Protein AF-A0A0K2GZD9-F1 (afdb_monomer)

Organism: NCBI:txid1408189

Structure (mmCIF, N/CA/C/O backbone):
data_AF-A0A0K2GZD9-F1
#
_entry.id   AF-A0A0K2GZD9-F1
#
loop_
_atom_site.group_PDB
_atom_site.id
_atom_site.type_symbol
_atom_site.label_atom_id
_atom_site.label_alt_id
_atom_site.label_comp_id
_atom_site.label_asym_id
_atom_site.label_entity_id
_atom_site.label_seq_id
_atom_site.pdbx_PDB_ins_code
_atom_site.Cartn_x
_atom_site.Cartn_y
_atom_site.Cartn_z
_atom_site.occupancy
_atom_site.B_iso_or_equiv
_atom_site.auth_seq_id
_atom_site.auth_comp_id
_atom_site.auth_asym_id
_atom_site.auth_atom_id
_atom_site.pdbx_PDB_model_num
ATOM 1 N N . MET A 1 1 ? 10.148 -20.888 -6.869 1.00 57.22 1 MET A N 1
ATOM 2 C CA . MET A 1 1 ? 9.825 -20.631 -8.294 1.00 57.22 1 MET A CA 1
ATOM 3 C C . MET A 1 1 ? 9.856 -19.140 -8.617 1.00 57.22 1 MET A C 1
ATOM 5 O O . MET A 1 1 ? 10.403 -18.780 -9.643 1.00 57.22 1 MET A O 1
ATOM 9 N N . PHE A 1 2 ? 9.353 -18.275 -7.728 1.00 60.34 2 PHE A N 1
ATOM 10 C CA . PHE A 1 2 ? 9.350 -16.811 -7.893 1.00 60.34 2 PHE A CA 1
ATOM 11 C C . PHE A 1 2 ? 10.682 -16.106 -7.581 1.00 60.34 2 PHE A C 1
ATOM 13 O O . PHE A 1 2 ? 10.815 -14.919 -7.833 1.00 60.34 2 PHE A O 1
ATOM 20 N N . SER A 1 3 ? 11.682 -16.829 -7.072 1.00 64.19 3 SER A N 1
ATOM 21 C CA . SER A 1 3 ? 13.014 -16.294 -6.746 1.00 64.19 3 SER A CA 1
ATOM 22 C C . SER A 1 3 ? 13.834 -15.864 -7.973 1.00 64.19 3 SER A C 1
ATOM 24 O O . SER A 1 3 ? 14.863 -15.227 -7.806 1.00 64.19 3 SER A O 1
ATOM 26 N N . ASN A 1 4 ? 13.390 -16.228 -9.182 1.00 72.12 4 ASN A N 1
ATOM 27 C CA . ASN A 1 4 ? 13.971 -15.796 -10.459 1.00 72.12 4 ASN A CA 1
ATOM 28 C C . ASN A 1 4 ? 13.242 -14.591 -11.073 1.00 72.12 4 ASN A C 1
ATOM 30 O O . ASN A 1 4 ? 13.587 -14.179 -12.173 1.00 72.12 4 ASN A O 1
ATOM 34 N N . VAL A 1 5 ? 12.210 -14.056 -10.415 1.00 75.62 5 VAL A N 1
ATOM 35 C CA . VAL A 1 5 ? 11.532 -12.846 -10.888 1.00 75.62 5 VAL A CA 1
ATOM 36 C C . VAL A 1 5 ? 12.383 -11.665 -10.448 1.00 75.62 5 VAL A C 1
ATOM 38 O O . VAL A 1 5 ? 12.351 -11.264 -9.284 1.00 75.62 5 VAL A O 1
ATOM 41 N N . GLY A 1 6 ? 13.195 -11.165 -11.372 1.00 82.50 6 GLY A N 1
ATOM 42 C CA . GLY A 1 6 ? 13.952 -9.949 -11.177 1.00 82.50 6 GLY A CA 1
ATOM 43 C C . GLY A 1 6 ? 13.048 -8.721 -11.164 1.00 82.50 6 GLY A C 1
ATOM 44 O O . GLY A 1 6 ? 11.838 -8.750 -11.416 1.00 82.50 6 GLY A O 1
ATOM 45 N N . TRP A 1 7 ? 13.667 -7.595 -10.852 1.00 86.69 7 TRP A N 1
ATOM 46 C CA . TRP A 1 7 ? 13.004 -6.305 -10.890 1.00 86.69 7 TRP A CA 1
ATOM 47 C C . TRP A 1 7 ? 12.493 -5.893 -12.257 1.00 86.69 7 TRP A C 1
ATOM 49 O O . TRP A 1 7 ? 11.424 -5.288 -12.352 1.00 86.69 7 TRP A O 1
ATOM 59 N N . GLY A 1 8 ? 13.241 -6.237 -13.307 1.00 90.12 8 GLY A N 1
ATOM 60 C CA . GLY A 1 8 ? 12.845 -5.963 -14.682 1.00 90.12 8 GLY A CA 1
ATOM 61 C C . GLY A 1 8 ? 11.505 -6.617 -15.002 1.00 90.12 8 GLY A C 1
ATOM 62 O O . GLY A 1 8 ? 10.614 -5.975 -15.551 1.00 90.12 8 GLY A O 1
ATOM 63 N N . GLU A 1 9 ? 11.309 -7.858 -14.566 1.00 87.69 9 GLU A N 1
ATOM 64 C CA . GLU A 1 9 ? 10.061 -8.592 -14.731 1.00 87.69 9 GLU A CA 1
ATOM 65 C C . GLU A 1 9 ? 8.909 -7.962 -13.936 1.00 87.69 9 GLU A C 1
ATOM 67 O O . GLU A 1 9 ? 7.799 -7.863 -14.460 1.00 87.69 9 GLU A O 1
ATOM 72 N N . ILE A 1 10 ? 9.148 -7.469 -12.713 1.00 90.44 10 ILE A N 1
ATOM 73 C CA . ILE A 1 10 ? 8.136 -6.716 -11.943 1.00 90.44 10 ILE A CA 1
ATOM 74 C C . ILE A 1 10 ? 7.716 -5.447 -12.696 1.00 90.44 10 ILE A C 1
ATOM 76 O O . ILE A 1 10 ? 6.525 -5.139 -12.771 1.00 90.44 10 ILE A O 1
ATOM 80 N N . LEU A 1 11 ? 8.672 -4.726 -13.281 1.00 91.75 11 LEU A N 1
ATOM 81 C CA . LEU A 1 11 ? 8.421 -3.496 -14.032 1.00 91.75 11 LEU A CA 1
ATOM 82 C C . LEU A 1 11 ? 7.626 -3.783 -15.317 1.00 91.75 11 LEU A C 1
ATOM 84 O O . LEU A 1 11 ? 6.671 -3.070 -15.630 1.00 91.75 11 LEU A O 1
ATOM 88 N N . VAL A 1 12 ? 7.939 -4.888 -16.003 1.00 94.12 12 VAL A N 1
ATOM 89 C CA . VAL A 1 12 ? 7.165 -5.391 -17.149 1.00 94.12 12 VAL A CA 1
ATOM 90 C C . VAL A 1 12 ? 5.737 -5.750 -16.735 1.00 94.12 12 VAL A C 1
ATOM 92 O O . VAL A 1 12 ? 4.793 -5.333 -17.402 1.00 94.12 12 VAL A O 1
ATOM 95 N N . LEU A 1 13 ? 5.541 -6.463 -15.622 1.00 92.31 13 LEU A N 1
ATOM 96 C CA . LEU A 1 13 ? 4.199 -6.780 -15.118 1.00 92.31 13 LEU A CA 1
ATOM 97 C C . LEU A 1 13 ? 3.413 -5.521 -14.743 1.00 92.31 13 LEU A C 1
ATOM 99 O O . LEU A 1 13 ? 2.211 -5.450 -14.999 1.00 92.31 13 LEU A O 1
ATOM 103 N N . PHE A 1 14 ? 4.082 -4.515 -14.181 1.00 91.88 14 PHE A N 1
ATOM 104 C CA . PHE A 1 14 ? 3.460 -3.237 -13.858 1.00 91.88 14 PHE A CA 1
ATOM 105 C C . PHE A 1 14 ? 3.001 -2.497 -15.120 1.00 91.88 14 PHE A C 1
ATOM 107 O O . PHE A 1 14 ? 1.859 -2.047 -15.178 1.00 91.88 14 PHE A O 1
ATOM 114 N N . LEU A 1 15 ? 3.843 -2.440 -16.157 1.00 94.12 15 LEU A N 1
ATOM 115 C CA . LEU A 1 15 ? 3.501 -1.880 -17.471 1.00 94.12 15 LEU A CA 1
ATOM 116 C C . LEU A 1 15 ? 2.341 -2.631 -18.133 1.00 94.12 15 LEU A C 1
ATOM 118 O O . LEU A 1 15 ? 1.399 -2.006 -18.614 1.00 94.12 15 LEU A O 1
ATOM 122 N N . VAL A 1 16 ? 2.365 -3.964 -18.120 1.00 95.31 16 VAL A N 1
ATOM 123 C CA . VAL A 1 16 ? 1.272 -4.791 -18.654 1.00 95.31 16 VAL A CA 1
ATOM 124 C C . VAL A 1 16 ? -0.026 -4.525 -17.886 1.00 95.31 16 VAL A C 1
ATOM 126 O O . VAL A 1 16 ? -1.072 -4.315 -18.500 1.00 95.31 16 VAL A O 1
ATOM 129 N N . GLY A 1 17 ? 0.036 -4.453 -16.555 1.00 93.31 17 GLY A N 1
ATOM 130 C CA . GLY A 1 17 ? -1.104 -4.098 -15.711 1.00 93.31 17 GLY A CA 1
ATOM 131 C C . GLY A 1 17 ? -1.648 -2.698 -16.011 1.00 93.31 17 GLY A C 1
ATOM 132 O O . GLY A 1 17 ? -2.859 -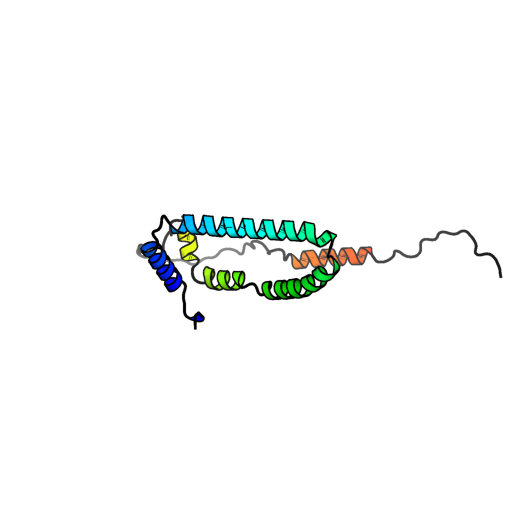2.531 -16.151 1.00 93.31 17 GLY A O 1
ATOM 133 N N . LEU A 1 18 ? -0.765 -1.709 -16.179 1.00 93.69 18 LEU A N 1
ATOM 134 C CA . LEU A 1 18 ? -1.108 -0.339 -16.575 1.00 93.69 18 LEU A CA 1
ATOM 135 C C . LEU A 1 18 ? -1.793 -0.283 -17.943 1.00 93.69 18 LEU A C 1
ATOM 137 O O . LEU A 1 18 ? -2.722 0.499 -18.106 1.00 93.69 18 LEU A O 1
ATOM 141 N N . VAL A 1 19 ? -1.365 -1.091 -18.915 1.00 94.31 19 VAL A N 1
ATOM 142 C CA . VAL A 1 19 ? -1.964 -1.117 -20.260 1.00 94.31 19 VAL A CA 1
ATOM 143 C C . VAL A 1 19 ? -3.332 -1.800 -20.252 1.00 94.31 19 VAL A C 1
ATOM 145 O O . VAL A 1 19 ? -4.273 -1.274 -20.839 1.00 94.31 19 VAL A O 1
ATOM 148 N N . ILE A 1 20 ? -3.463 -2.945 -19.576 1.00 93.69 20 ILE A N 1
ATOM 149 C CA . ILE A 1 20 ? -4.716 -3.719 -19.539 1.00 93.69 20 ILE A CA 1
ATOM 150 C C . ILE A 1 20 ? -5.798 -2.979 -18.748 1.00 93.69 20 ILE A C 1
ATOM 152 O O . ILE A 1 20 ? -6.942 -2.879 -19.187 1.00 93.69 20 ILE A O 1
ATOM 156 N N . VAL A 1 21 ? -5.446 -2.485 -17.561 1.00 91.50 21 VAL A N 1
ATOM 157 C CA . VAL A 1 21 ? -6.390 -1.827 -16.648 1.00 91.50 21 VAL A CA 1
ATOM 158 C C . VAL A 1 21 ? -6.538 -0.342 -16.988 1.00 91.50 21 VAL A C 1
ATOM 160 O O . VAL A 1 21 ? -7.605 0.237 -16.790 1.00 91.50 21 VAL A O 1
ATOM 163 N N . GLY A 1 22 ? -5.490 0.278 -17.522 1.00 91.00 22 GLY A N 1
ATOM 164 C CA . GLY A 1 22 ? -5.408 1.709 -17.793 1.00 91.00 22 GLY A CA 1
ATOM 165 C C . GLY A 1 22 ? -4.736 2.480 -16.643 1.00 91.00 22 GLY A C 1
ATOM 166 O O . GLY A 1 22 ? -5.073 2.260 -15.471 1.00 91.00 22 GLY A O 1
ATOM 167 N N . PRO A 1 23 ? -3.839 3.441 -16.946 1.00 89.06 23 PRO A N 1
ATOM 168 C CA . PRO A 1 23 ? -3.086 4.192 -15.939 1.00 89.06 23 PRO A CA 1
ATOM 169 C C . PRO A 1 23 ? -3.964 5.051 -15.029 1.00 89.06 23 PRO A C 1
ATOM 171 O O . PRO A 1 23 ? -3.618 5.281 -13.876 1.00 89.06 23 PRO A O 1
ATOM 174 N N . GLU A 1 24 ? -5.132 5.473 -15.505 1.00 90.94 24 GLU A N 1
ATOM 175 C CA . GLU A 1 24 ? -6.063 6.276 -14.711 1.00 90.94 24 GLU A CA 1
ATOM 176 C C . GLU A 1 24 ? -6.880 5.451 -13.707 1.00 90.94 24 GLU A C 1
ATOM 178 O O . GLU A 1 24 ? -7.406 5.994 -12.735 1.00 90.94 24 GLU A O 1
ATOM 183 N N . ARG A 1 25 ? -7.003 4.131 -13.914 1.00 90.19 25 ARG A N 1
ATOM 184 C CA . ARG A 1 25 ? -7.911 3.281 -13.125 1.00 90.19 25 ARG A CA 1
ATOM 185 C C . ARG A 1 25 ? -7.215 2.592 -11.959 1.00 90.19 25 ARG A C 1
ATOM 187 O O . ARG A 1 25 ? -7.801 2.503 -10.883 1.00 90.19 25 ARG A O 1
ATOM 194 N N . LEU A 1 26 ? -5.961 2.173 -12.130 1.00 91.56 26 LEU A N 1
ATOM 195 C CA . LEU A 1 26 ? -5.152 1.606 -11.045 1.00 91.56 26 LEU A CA 1
ATOM 196 C C . LEU A 1 26 ? -5.080 2.485 -9.782 1.00 91.56 26 LEU A C 1
ATOM 198 O O . LEU A 1 26 ? -5.350 1.959 -8.701 1.00 91.56 26 LEU A O 1
ATOM 202 N N . PRO A 1 27 ? -4.775 3.796 -9.853 1.00 87.62 27 PRO A N 1
ATOM 203 C CA . PRO A 1 27 ? -4.698 4.626 -8.652 1.00 87.62 27 PRO A CA 1
ATOM 204 C C . PRO A 1 27 ? -6.047 4.729 -7.939 1.00 87.62 27 PRO A C 1
ATOM 206 O O . PRO A 1 27 ? -6.083 4.721 -6.711 1.00 87.62 27 PRO A O 1
ATOM 209 N N . LYS A 1 28 ? -7.155 4.752 -8.690 1.00 91.25 28 LYS A N 1
ATOM 210 C CA . LYS A 1 28 ? -8.506 4.755 -8.123 1.00 91.25 28 LYS A CA 1
ATOM 211 C C . LYS A 1 28 ? -8.807 3.452 -7.374 1.00 91.25 28 LYS A C 1
ATOM 213 O O . LYS A 1 28 ? -9.227 3.499 -6.226 1.00 91.25 28 LYS A O 1
ATOM 218 N N . LEU A 1 29 ? -8.472 2.298 -7.957 1.00 93.00 29 LEU A N 1
ATOM 219 C CA . LEU A 1 29 ? -8.633 0.994 -7.298 1.00 93.00 29 LEU A CA 1
ATOM 220 C C . LEU A 1 29 ? -7.775 0.860 -6.032 1.00 93.00 29 LEU A C 1
ATOM 222 O O . LEU A 1 29 ? -8.226 0.310 -5.030 1.00 93.00 29 LEU A O 1
ATOM 226 N N . VAL A 1 30 ? -6.543 1.377 -6.052 1.00 93.88 30 VAL A N 1
ATOM 227 C CA . VAL A 1 30 ? -5.674 1.390 -4.864 1.00 93.88 30 VAL A CA 1
ATOM 228 C C . VAL A 1 30 ? -6.258 2.283 -3.772 1.00 93.88 30 VAL A C 1
ATOM 230 O O . VAL A 1 30 ? -6.188 1.920 -2.598 1.00 93.88 30 VAL A O 1
ATOM 233 N N . GLN A 1 31 ? -6.843 3.429 -4.129 1.00 95.06 31 GLN A N 1
ATOM 234 C CA . GLN A 1 31 ? -7.531 4.300 -3.173 1.00 95.06 31 GLN A CA 1
ATOM 235 C C . GLN A 1 31 ? -8.726 3.588 -2.536 1.00 95.06 31 GLN A C 1
ATOM 237 O O . GLN A 1 31 ? -8.842 3.614 -1.312 1.00 95.06 31 GLN A O 1
ATOM 242 N N . ASP A 1 32 ? -9.536 2.888 -3.330 1.00 95.44 32 ASP A N 1
ATOM 243 C CA . ASP A 1 32 ? -10.694 2.130 -2.845 1.00 95.44 32 ASP A CA 1
ATOM 244 C C . ASP A 1 32 ? -10.264 0.985 -1.915 1.00 95.44 32 ASP A C 1
ATOM 246 O O . ASP A 1 32 ? -10.758 0.861 -0.792 1.00 95.44 32 ASP A O 1
ATOM 250 N N . ALA A 1 33 ? -9.270 0.191 -2.327 1.00 96.25 33 ALA A N 1
ATOM 251 C CA . ALA A 1 33 ? -8.720 -0.891 -1.513 1.00 96.25 33 ALA A CA 1
ATOM 252 C C . ALA A 1 33 ? -8.101 -0.366 -0.211 1.00 96.25 33 ALA A C 1
ATOM 254 O O . ALA A 1 33 ? -8.298 -0.942 0.859 1.00 96.25 33 ALA A O 1
ATOM 255 N N . ARG A 1 34 ? -7.375 0.756 -0.277 1.00 96.38 34 ARG A N 1
ATOM 256 C CA . ARG A 1 34 ? -6.803 1.416 0.898 1.00 96.38 34 ARG A CA 1
ATOM 257 C C . ARG A 1 34 ? -7.907 1.893 1.836 1.00 96.38 34 ARG A C 1
ATOM 259 O O . ARG A 1 34 ? -7.822 1.612 3.027 1.00 96.38 34 ARG A O 1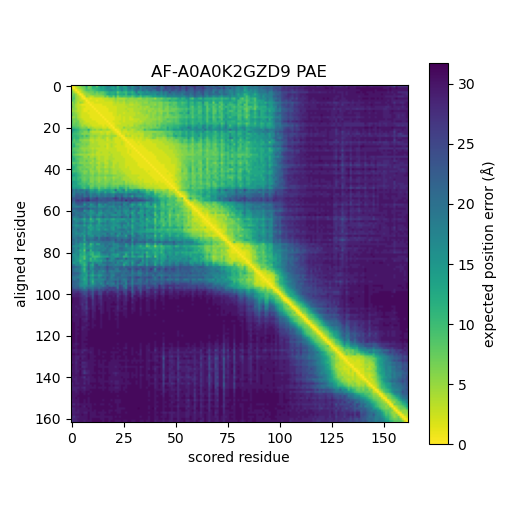
ATOM 266 N N . ALA A 1 35 ? -8.926 2.576 1.323 1.00 96.00 35 ALA A N 1
ATOM 267 C CA . ALA A 1 35 ? -10.057 3.049 2.115 1.00 96.00 35 ALA A CA 1
ATOM 268 C C . ALA A 1 35 ? -10.779 1.884 2.804 1.00 96.00 35 ALA A C 1
ATOM 270 O O . ALA A 1 35 ? -11.035 1.954 4.004 1.00 96.00 35 ALA A O 1
ATOM 271 N N . MET A 1 36 ? -11.005 0.779 2.088 1.00 97.12 36 MET A N 1
ATOM 272 C CA . MET A 1 36 ? -11.588 -0.442 2.644 1.00 97.12 36 MET A CA 1
ATOM 273 C C . MET A 1 36 ? -10.709 -1.049 3.745 1.00 97.12 36 MET A C 1
ATOM 275 O O . MET A 1 36 ? -11.214 -1.439 4.795 1.00 97.12 36 MET A O 1
ATOM 279 N N . LEU A 1 37 ? -9.388 -1.082 3.552 1.00 96.94 37 LEU A N 1
ATOM 280 C CA . LEU A 1 37 ? -8.448 -1.602 4.545 1.00 96.94 37 LEU A CA 1
ATOM 281 C C . LEU A 1 37 ? -8.394 -0.727 5.806 1.00 96.94 37 LEU A C 1
ATOM 283 O O . LEU A 1 37 ? -8.317 -1.242 6.920 1.00 96.94 37 LEU A O 1
ATOM 287 N N . LEU A 1 38 ? -8.436 0.597 5.636 1.00 95.94 38 LEU A N 1
ATOM 288 C CA . LEU A 1 38 ? -8.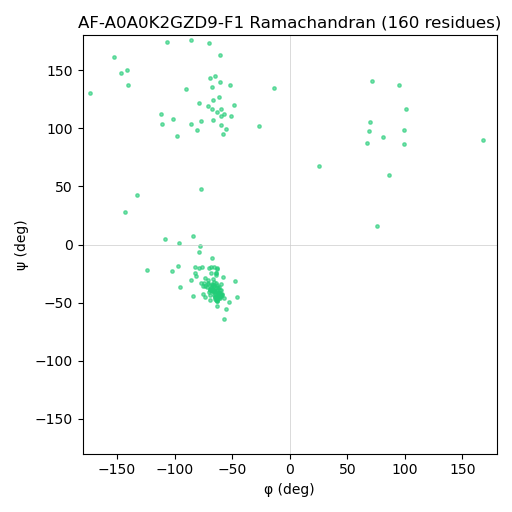519 1.551 6.740 1.00 95.94 38 LEU A CA 1
ATOM 289 C C . LEU A 1 38 ? -9.836 1.394 7.498 1.00 95.94 38 LEU A C 1
ATOM 291 O O . LEU A 1 38 ? -9.802 1.287 8.717 1.00 95.94 38 LEU A O 1
ATOM 295 N N . ALA A 1 39 ? -10.961 1.306 6.789 1.00 96.06 39 ALA A N 1
ATOM 296 C CA . ALA A 1 39 ? -12.269 1.082 7.393 1.00 96.06 39 ALA A CA 1
ATOM 297 C C . ALA A 1 39 ? -12.311 -0.239 8.175 1.00 96.06 39 ALA A C 1
ATOM 299 O O . ALA A 1 39 ? -12.757 -0.258 9.318 1.00 96.06 39 ALA A O 1
ATOM 300 N N . ALA A 1 40 ? -11.772 -1.322 7.607 1.00 96.19 40 ALA A N 1
ATOM 301 C CA . ALA A 1 40 ? -11.662 -2.608 8.289 1.00 96.19 40 ALA A CA 1
ATOM 302 C C . ALA A 1 40 ? -10.787 -2.515 9.547 1.00 96.19 40 ALA A C 1
ATOM 304 O O . ALA A 1 40 ? -11.162 -3.026 10.598 1.00 96.19 40 ALA A O 1
ATOM 305 N N . ARG A 1 41 ? -9.638 -1.830 9.471 1.00 94.25 41 ARG A N 1
ATOM 306 C CA . ARG A 1 41 ? -8.766 -1.619 10.634 1.00 94.25 41 ARG A CA 1
ATOM 307 C C . ARG A 1 41 ? -9.477 -0.837 11.739 1.00 94.25 41 ARG A C 1
ATOM 309 O O . ARG A 1 41 ? -9.354 -1.221 12.897 1.00 94.25 41 ARG A O 1
ATOM 316 N N . THR A 1 42 ? -10.191 0.231 11.392 1.00 93.94 42 THR A N 1
ATOM 317 C CA . THR A 1 42 ? -10.963 1.027 12.355 1.00 93.94 42 THR A CA 1
ATOM 318 C C . THR A 1 42 ? -12.068 0.184 12.983 1.00 93.94 42 THR A C 1
ATOM 320 O O . THR A 1 42 ? -12.108 0.074 14.198 1.00 93.94 42 THR A O 1
ATOM 323 N N . ALA A 1 43 ? -12.857 -0.537 12.182 1.00 93.75 43 ALA A N 1
ATOM 324 C CA . ALA A 1 43 ? -13.916 -1.411 12.688 1.00 93.75 43 ALA A CA 1
ATOM 325 C C . ALA A 1 43 ? -13.390 -2.512 13.629 1.00 93.75 43 ALA A C 1
ATOM 327 O O . ALA A 1 43 ? -14.015 -2.816 14.641 1.00 93.75 43 ALA A O 1
ATOM 328 N N . ILE A 1 44 ? -12.224 -3.095 13.327 1.00 91.62 44 ILE A N 1
ATOM 329 C CA . ILE A 1 44 ? -11.570 -4.079 14.203 1.00 91.62 44 ILE A CA 1
ATOM 330 C C . ILE A 1 44 ? -11.093 -3.431 15.508 1.00 91.62 44 ILE A C 1
ATOM 332 O O . ILE A 1 44 ? -11.202 -4.054 16.561 1.00 91.62 44 ILE A O 1
ATOM 336 N N . ASN A 1 45 ? -10.549 -2.212 15.455 1.00 88.81 45 ASN A N 1
ATOM 337 C CA . ASN A 1 45 ? -10.127 -1.482 16.651 1.00 88.81 45 ASN A CA 1
ATOM 338 C C . ASN A 1 45 ? -11.323 -1.123 17.542 1.00 88.81 45 ASN A C 1
ATOM 340 O O . ASN A 1 45 ? -11.254 -1.355 18.745 1.00 88.81 45 ASN A O 1
ATOM 344 N N . ASP A 1 46 ? -12.420 -0.653 16.950 1.00 88.19 46 ASP A N 1
ATOM 345 C CA . ASP A 1 46 ? -13.648 -0.308 17.668 1.00 88.19 46 ASP A CA 1
ATOM 346 C C . ASP A 1 46 ? -14.277 -1.558 18.300 1.00 88.19 46 ASP A C 1
ATOM 348 O O . ASP A 1 46 ? -14.682 -1.552 19.461 1.00 88.19 46 ASP A O 1
ATOM 352 N N . ALA A 1 47 ? -14.314 -2.678 17.569 1.00 85.44 47 ALA A N 1
ATOM 353 C CA . ALA A 1 47 ? -14.749 -3.958 18.120 1.00 85.44 47 ALA A CA 1
ATOM 354 C C . ALA A 1 47 ? -13.824 -4.421 19.258 1.00 85.44 47 ALA A C 1
ATOM 35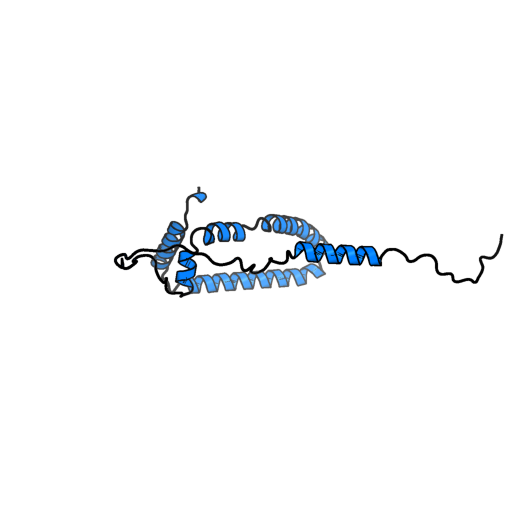6 O O . ALA A 1 47 ? -14.305 -4.867 20.291 1.00 85.44 47 ALA A O 1
ATOM 357 N N . ARG A 1 48 ? -12.501 -4.274 19.111 1.00 80.19 48 ARG A N 1
ATOM 358 C CA . ARG A 1 48 ? -11.526 -4.565 20.174 1.00 80.19 48 ARG A CA 1
ATOM 359 C C . ARG A 1 48 ? -11.796 -3.757 21.438 1.00 80.19 48 ARG A C 1
ATOM 361 O O . ARG A 1 48 ? -11.761 -4.335 22.517 1.00 80.19 48 ARG A O 1
ATOM 368 N N . GLU A 1 49 ? -12.042 -2.458 21.309 1.00 82.12 49 GLU A N 1
ATOM 369 C CA . GLU A 1 49 ? -12.303 -1.562 22.438 1.00 82.12 49 GLU A CA 1
ATOM 370 C C . GLU A 1 49 ? -13.588 -1.965 23.171 1.00 82.12 49 GLU A C 1
ATOM 372 O O . GLU A 1 49 ? -13.559 -2.175 24.382 1.00 82.12 49 GLU A O 1
ATOM 377 N N . ASN A 1 50 ? -14.661 -2.227 22.421 1.00 78.25 50 ASN A N 1
ATOM 378 C CA . ASN A 1 50 ? -15.948 -2.644 22.976 1.00 78.25 50 ASN A CA 1
ATOM 379 C C . ASN A 1 50 ? -15.925 -4.061 23.587 1.00 78.25 50 ASN A C 1
ATOM 381 O O . ASN A 1 50 ? -16.511 -4.273 24.642 1.00 78.25 50 ASN A O 1
ATOM 385 N N . LEU A 1 51 ? -15.227 -5.028 22.973 1.00 67.81 51 LEU A N 1
ATOM 386 C CA . LEU A 1 51 ? -15.144 -6.406 23.481 1.00 67.81 51 LEU A CA 1
ATOM 387 C C . LEU A 1 51 ? -14.103 -6.577 24.596 1.00 67.81 51 LEU A C 1
ATOM 389 O O . LEU A 1 51 ? -14.266 -7.453 25.438 1.00 67.81 51 LEU A O 1
ATOM 393 N N . S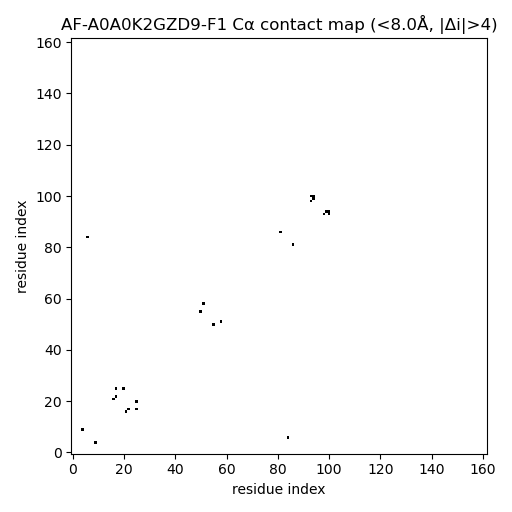ER A 1 52 ? -13.046 -5.759 24.646 1.00 64.38 52 SER A N 1
ATOM 394 C CA . SER A 1 52 ? -12.040 -5.834 25.718 1.00 64.38 52 SER A CA 1
ATOM 395 C C . SER A 1 52 ? -12.603 -5.527 27.110 1.00 64.38 52 SER A C 1
ATOM 397 O O . SER A 1 52 ? -12.024 -5.964 28.103 1.00 64.38 52 SER A O 1
ATOM 399 N N . GLY A 1 53 ? -13.742 -4.828 27.183 1.00 66.62 53 GLY A N 1
ATOM 400 C CA . GLY A 1 53 ? -14.482 -4.604 28.424 1.00 66.62 53 GLY A CA 1
ATOM 401 C C . GLY A 1 53 ? -15.292 -5.812 28.912 1.00 66.62 53 GLY A C 1
ATOM 402 O O . GLY A 1 53 ? -15.623 -5.856 30.093 1.00 66.62 53 GLY A O 1
ATOM 403 N N . GLU A 1 54 ? -15.591 -6.789 28.046 1.00 62.81 54 GLU A N 1
ATOM 404 C CA . GLU A 1 54 ? -16.522 -7.897 28.342 1.00 62.81 54 GLU A CA 1
ATOM 405 C C . GLU A 1 54 ? -15.896 -9.303 28.160 1.00 62.81 54 GLU A C 1
ATOM 407 O O . GLU A 1 54 ? -16.341 -10.252 28.795 1.00 62.81 54 GLU A O 1
ATOM 412 N N . PHE A 1 55 ? -14.814 -9.441 27.377 1.00 60.19 55 PHE A N 1
ATOM 413 C CA . PHE A 1 55 ? -14.123 -10.707 27.049 1.00 60.19 55 PHE A CA 1
ATOM 414 C C . PHE A 1 55 ? -12.589 -10.611 27.214 1.00 60.19 55 PHE A C 1
ATOM 416 O O . PHE A 1 55 ? -11.814 -11.047 26.360 1.00 60.19 55 PHE A O 1
ATOM 423 N N . GLY A 1 56 ? -12.124 -9.981 28.299 1.00 62.28 56 GLY A N 1
ATOM 424 C CA . GLY A 1 56 ? -10.700 -9.695 28.534 1.00 62.28 56 GLY A CA 1
ATOM 425 C C . GLY A 1 56 ? -9.775 -10.924 28.595 1.00 62.28 56 GLY A C 1
ATOM 426 O O . GLY A 1 56 ? -8.641 -10.836 28.125 1.00 62.28 56 GLY A O 1
ATOM 427 N N . GLU A 1 57 ? -10.244 -12.064 29.117 1.00 67.44 57 GLU A N 1
ATOM 428 C CA . GLU A 1 57 ? -9.434 -13.292 29.251 1.00 67.44 57 GLU A CA 1
ATOM 429 C C . GLU A 1 57 ? -9.226 -14.023 27.912 1.00 67.44 57 GLU A C 1
ATOM 431 O O . GLU A 1 57 ? -8.091 -14.370 27.581 1.00 67.44 57 GLU A O 1
ATOM 436 N N . ASP A 1 58 ? -10.260 -14.149 27.071 1.00 63.06 58 ASP A N 1
ATOM 437 C CA . ASP A 1 58 ? -10.156 -14.800 25.748 1.00 63.06 58 ASP A CA 1
ATOM 438 C C . ASP A 1 58 ? -9.209 -14.049 24.792 1.00 63.06 58 ASP A C 1
ATOM 440 O O . ASP A 1 58 ? -8.626 -14.606 23.858 1.00 63.06 58 ASP A O 1
ATOM 444 N N . PHE A 1 59 ? -9.034 -12.749 25.024 1.00 68.50 59 PHE A N 1
ATOM 445 C CA . PHE A 1 59 ? -8.187 -11.889 24.212 1.00 68.50 59 PHE A CA 1
ATOM 446 C C . PHE A 1 59 ? -6.701 -11.967 24.569 1.00 68.50 59 PHE A C 1
ATOM 448 O O . PHE A 1 59 ? -5.846 -11.683 23.719 1.00 68.50 59 PHE A O 1
ATOM 455 N N . ASP A 1 60 ? -6.381 -12.347 25.805 1.00 68.62 60 ASP A N 1
ATOM 456 C CA . ASP A 1 60 ? -5.002 -12.510 26.263 1.00 68.62 60 ASP A CA 1
ATOM 457 C C . ASP A 1 60 ? -4.381 -13.793 25.688 1.00 68.62 60 ASP A C 1
ATOM 459 O O . ASP A 1 60 ? -3.221 -13.800 25.263 1.00 68.62 60 ASP A O 1
ATOM 463 N N . ASP A 1 61 ? -5.193 -14.835 25.495 1.00 70.25 61 ASP A N 1
ATOM 464 C CA . ASP A 1 61 ? -4.779 -16.037 24.767 1.00 70.25 61 ASP A CA 1
ATOM 465 C C . ASP A 1 61 ? -4.565 -15.795 23.268 1.00 70.25 61 ASP A C 1
ATOM 467 O O . ASP A 1 61 ? -3.735 -16.466 22.656 1.00 70.25 61 ASP A O 1
ATOM 471 N N . LEU A 1 62 ? -5.199 -14.773 22.682 1.00 69.25 62 LEU A N 1
ATOM 472 C CA . LEU A 1 62 ? -4.900 -14.318 21.318 1.00 69.25 62 LEU A CA 1
ATOM 473 C C . LEU A 1 62 ? -3.685 -13.383 21.250 1.00 69.25 62 LEU A C 1
ATOM 475 O O . LEU A 1 62 ? -3.081 -13.229 20.186 1.00 69.25 62 LEU A O 1
ATOM 479 N N . ARG A 1 63 ? -3.274 -12.759 22.358 1.00 71.69 63 ARG A N 1
ATOM 480 C CA . ARG A 1 63 ? -2.068 -11.916 22.385 1.00 71.69 63 ARG A CA 1
ATOM 481 C C . ARG A 1 63 ? -0.791 -12.733 22.231 1.00 71.69 63 ARG A C 1
ATOM 483 O O . ARG A 1 63 ? 0.089 -12.273 21.510 1.00 71.69 63 ARG A O 1
ATOM 490 N N . LYS A 1 64 ? -0.697 -13.930 22.819 1.00 75.94 64 LYS A N 1
ATOM 491 C CA . LYS A 1 64 ? 0.455 -14.842 22.644 1.00 75.94 64 LYS A CA 1
ATOM 492 C C . LYS A 1 64 ? 0.748 -15.167 21.164 1.00 75.94 64 LYS A C 1
ATOM 494 O O . LYS A 1 64 ? 1.841 -14.841 20.707 1.00 75.94 64 LYS A O 1
ATOM 499 N N . PRO A 1 65 ? -0.202 -15.685 20.359 1.00 75.69 65 PRO A N 1
ATOM 500 C CA . PRO A 1 65 ? 0.043 -15.965 18.945 1.00 75.69 65 PRO A CA 1
ATOM 501 C C . PRO A 1 65 ? 0.266 -14.690 18.119 1.00 75.69 65 PRO A C 1
ATOM 503 O O . PRO A 1 65 ? 1.028 -14.700 17.154 1.00 75.69 65 PRO A O 1
ATOM 506 N N . LEU A 1 66 ? -0.335 -13.555 18.497 1.00 74.44 66 LEU A N 1
ATOM 507 C CA . LEU A 1 66 ? -0.030 -12.269 17.857 1.00 74.44 66 LEU A CA 1
ATOM 508 C C . LEU A 1 66 ? 1.399 -11.790 18.152 1.00 74.44 66 LEU A C 1
ATOM 510 O O . LEU A 1 66 ? 2.017 -11.170 17.287 1.00 74.44 66 LEU A O 1
ATOM 514 N N . GLN A 1 67 ? 1.930 -12.072 19.343 1.00 75.50 67 GLN A N 1
ATOM 515 C CA . GLN A 1 67 ? 3.321 -11.796 19.697 1.00 75.50 67 GLN A CA 1
ATOM 516 C C . GLN A 1 67 ? 4.277 -12.703 18.919 1.00 75.50 67 GLN A C 1
ATOM 518 O O . GLN A 1 67 ? 5.219 -12.180 18.329 1.00 75.50 67 GLN A O 1
ATOM 523 N N . GLU A 1 68 ? 3.983 -14.000 18.798 1.00 75.38 68 GLU A N 1
ATOM 524 C CA . GLU A 1 68 ? 4.759 -14.925 17.954 1.00 75.38 68 GLU A CA 1
ATOM 525 C C . GLU A 1 68 ? 4.765 -14.487 16.480 1.00 75.38 68 GLU A C 1
ATOM 527 O O . GLU A 1 68 ? 5.808 -14.449 15.827 1.00 75.38 68 GLU A O 1
ATOM 532 N N . LEU A 1 69 ? 3.618 -14.046 15.951 1.00 75.69 69 LEU A N 1
ATOM 533 C CA . LEU A 1 69 ? 3.528 -13.468 14.606 1.00 75.69 69 LEU A CA 1
ATOM 534 C C . LEU A 1 69 ? 4.318 -12.163 14.476 1.00 75.69 69 LEU A C 1
ATOM 536 O O . LEU A 1 69 ? 4.843 -11.863 13.402 1.00 75.69 69 LEU A O 1
ATOM 540 N N . ASN A 1 70 ? 4.400 -11.366 15.541 1.00 75.00 70 ASN A N 1
ATOM 541 C CA . ASN A 1 70 ? 5.183 -10.137 15.549 1.00 75.00 70 ASN A CA 1
ATOM 542 C C . ASN A 1 70 ? 6.691 -10.427 15.610 1.00 75.00 70 ASN A C 1
ATOM 544 O O . ASN A 1 70 ? 7.464 -9.734 14.952 1.00 75.00 70 ASN A O 1
ATOM 548 N N . GLU A 1 71 ? 7.115 -11.474 16.320 1.00 73.06 71 GLU A N 1
ATOM 549 C CA . GLU A 1 71 ? 8.487 -11.990 16.286 1.00 73.06 71 GLU A CA 1
ATOM 550 C C . GLU A 1 71 ? 8.846 -12.558 14.911 1.00 73.06 71 GLU A C 1
ATOM 552 O O . GLU A 1 71 ? 9.901 -12.237 14.366 1.00 73.06 71 GLU A O 1
ATOM 557 N N . LEU A 1 72 ? 7.931 -13.283 14.267 1.00 67.00 72 LEU A N 1
ATOM 558 C CA . LEU A 1 72 ? 8.130 -13.760 12.900 1.00 67.00 72 LEU A CA 1
ATOM 559 C C . LEU A 1 72 ? 8.154 -12.600 11.890 1.00 67.00 72 LEU A C 1
ATOM 561 O O . LEU A 1 72 ? 8.932 -12.598 10.939 1.00 67.00 72 LEU A O 1
ATOM 565 N N . ARG A 1 73 ? 7.363 -11.547 12.128 1.00 69.44 73 ARG A N 1
ATOM 566 C CA . ARG A 1 73 ? 7.384 -10.302 11.345 1.00 69.44 73 ARG A CA 1
ATOM 567 C C . ARG A 1 73 ? 8.649 -9.469 11.576 1.00 69.44 73 ARG A C 1
ATOM 569 O O . ARG A 1 73 ? 8.981 -8.653 10.716 1.00 69.44 73 ARG A O 1
ATOM 576 N N . ARG A 1 74 ? 9.380 -9.669 12.679 1.00 64.62 74 ARG A N 1
ATOM 577 C CA . ARG A 1 74 ? 10.711 -9.068 12.880 1.00 64.62 74 ARG A CA 1
ATOM 578 C C . ARG A 1 74 ? 11.760 -9.646 11.924 1.00 64.62 74 ARG A C 1
ATOM 580 O O . ARG A 1 74 ? 12.717 -8.939 11.621 1.00 64.62 74 ARG A O 1
ATOM 587 N N . LEU A 1 75 ? 11.534 -10.825 11.333 1.00 68.06 75 LEU A N 1
ATOM 588 C CA . LEU A 1 75 ? 12.293 -11.357 10.183 1.00 68.06 75 LEU A CA 1
ATOM 589 C C . LEU A 1 75 ? 11.859 -10.680 8.867 1.00 68.06 75 LEU A C 1
ATOM 591 O O . LEU A 1 75 ? 11.530 -11.318 7.871 1.00 68.06 75 LEU A O 1
ATOM 595 N N . ASN A 1 76 ? 11.777 -9.353 8.907 1.00 67.56 76 ASN A N 1
ATOM 596 C CA . ASN A 1 76 ? 10.830 -8.563 8.140 1.00 67.56 76 ASN A CA 1
ATOM 597 C C . ASN A 1 76 ? 10.963 -8.744 6.613 1.00 67.56 76 ASN A C 1
ATOM 599 O O . ASN A 1 76 ? 11.963 -8.317 6.026 1.00 67.56 76 ASN A O 1
ATOM 603 N N . PRO A 1 77 ? 9.932 -9.278 5.930 1.00 67.81 77 PRO A N 1
ATOM 604 C CA . PRO A 1 77 ? 9.939 -9.437 4.479 1.00 67.81 77 PRO A CA 1
ATOM 605 C C . PRO A 1 77 ? 10.001 -8.092 3.757 1.00 67.81 77 PRO A C 1
ATOM 607 O O . PRO A 1 77 ? 10.527 -8.036 2.655 1.00 67.81 77 PRO A O 1
ATOM 610 N N . LYS A 1 78 ? 9.555 -6.986 4.378 1.00 73.44 78 LYS A N 1
ATOM 611 C CA . LYS A 1 78 ? 9.802 -5.647 3.823 1.00 73.44 78 LYS A CA 1
ATOM 612 C C . LYS A 1 78 ? 11.288 -5.343 3.738 1.00 73.44 78 LYS A C 1
ATOM 614 O O . LYS A 1 78 ? 11.712 -4.793 2.738 1.00 73.44 78 LYS A O 1
ATOM 619 N N . THR A 1 79 ? 12.070 -5.704 4.752 1.00 75.12 79 THR A N 1
ATOM 620 C CA . THR A 1 79 ? 13.522 -5.499 4.743 1.00 75.12 79 THR A CA 1
ATOM 621 C C . THR A 1 79 ? 14.194 -6.403 3.715 1.00 75.12 79 THR A C 1
ATOM 623 O O . THR A 1 79 ? 15.118 -5.952 3.049 1.00 75.12 79 THR A O 1
ATOM 626 N N . ALA A 1 80 ? 13.712 -7.638 3.538 1.00 73.75 80 ALA A N 1
ATOM 627 C CA . ALA A 1 80 ? 14.186 -8.526 2.477 1.00 73.75 80 ALA A CA 1
ATOM 628 C C . ALA A 1 80 ? 13.874 -7.953 1.089 1.00 73.75 80 ALA A C 1
ATOM 630 O O . ALA A 1 80 ? 14.774 -7.846 0.268 1.00 73.75 80 ALA A O 1
ATOM 631 N N . ILE A 1 81 ? 12.637 -7.503 0.865 1.00 74.62 81 ILE A N 1
ATOM 632 C CA . ILE A 1 81 ? 12.205 -6.822 -0.354 1.00 74.62 81 ILE A CA 1
ATOM 633 C C . ILE A 1 81 ? 13.091 -5.593 -0.558 1.00 74.62 81 ILE A C 1
ATOM 635 O O . ILE A 1 81 ? 13.908 -5.625 -1.453 1.00 74.62 81 ILE A O 1
ATOM 639 N N . THR A 1 82 ? 13.077 -4.593 0.324 1.00 75.25 82 THR A N 1
ATOM 640 C CA . THR A 1 82 ? 13.948 -3.402 0.273 1.00 75.25 82 THR A CA 1
ATOM 641 C C . THR A 1 82 ? 15.418 -3.736 -0.014 1.00 75.25 82 THR A C 1
ATOM 643 O O . THR A 1 82 ? 15.997 -3.104 -0.880 1.00 75.25 82 THR A O 1
ATOM 646 N N . ARG A 1 83 ? 16.032 -4.744 0.614 1.00 70.06 83 ARG A N 1
ATOM 647 C CA . ARG A 1 83 ? 17.410 -5.141 0.264 1.00 70.06 83 ARG A CA 1
ATOM 648 C C . ARG A 1 83 ? 17.530 -5.654 -1.161 1.00 70.06 83 ARG A C 1
ATOM 650 O O . ARG A 1 83 ? 18.301 -5.103 -1.925 1.00 70.06 83 ARG A O 1
ATOM 657 N N . THR A 1 84 ? 16.714 -6.633 -1.540 1.00 74.38 84 THR A N 1
ATOM 658 C CA . THR A 1 84 ? 16.676 -7.148 -2.923 1.00 74.38 84 THR A CA 1
ATOM 659 C C . THR A 1 84 ? 16.362 -6.033 -3.922 1.00 74.38 84 THR A C 1
ATOM 661 O O . THR A 1 84 ? 16.758 -6.094 -5.080 1.00 74.38 84 THR A O 1
ATOM 664 N N . LEU A 1 85 ? 15.631 -5.024 -3.445 1.00 72.62 85 LEU A N 1
ATOM 665 C CA . LEU A 1 85 ? 15.074 -3.963 -4.235 1.00 72.62 85 LEU A CA 1
ATOM 666 C C . LEU A 1 85 ? 16.068 -2.818 -4.493 1.00 72.62 85 LEU A C 1
ATOM 668 O O . LEU A 1 85 ? 16.202 -2.336 -5.613 1.00 72.62 85 LEU A O 1
ATOM 672 N N . PHE A 1 86 ? 16.782 -2.406 -3.455 1.00 72.50 86 PHE A N 1
ATOM 673 C CA . PHE A 1 86 ? 17.655 -1.242 -3.475 1.00 72.50 86 PHE A CA 1
ATOM 674 C C . PHE A 1 86 ? 19.146 -1.604 -3.607 1.00 72.50 86 PHE A C 1
ATOM 676 O O . PHE A 1 86 ? 19.870 -0.789 -4.157 1.00 72.50 86 PHE A O 1
ATOM 683 N N . ASP A 1 87 ? 19.607 -2.816 -3.240 1.00 66.19 87 ASP A N 1
ATOM 684 C CA . ASP A 1 87 ? 21.029 -3.213 -3.422 1.00 66.19 87 ASP A CA 1
ATOM 685 C C . ASP A 1 87 ? 21.457 -3.320 -4.902 1.00 66.19 87 ASP A C 1
ATOM 687 O O . ASP A 1 87 ? 22.650 -3.342 -5.194 1.00 66.19 87 ASP A O 1
ATOM 691 N N . GLY A 1 88 ? 20.516 -3.445 -5.846 1.00 60.47 88 GLY A N 1
ATOM 692 C CA . GLY A 1 88 ? 20.825 -3.615 -7.273 1.00 60.47 88 GLY A CA 1
ATOM 693 C C . GLY A 1 88 ? 20.788 -2.334 -8.113 1.00 60.47 88 GLY A C 1
ATOM 694 O O . GLY A 1 88 ? 21.346 -2.325 -9.205 1.00 60.47 88 GLY A O 1
ATOM 695 N N . ASP A 1 89 ? 20.139 -1.271 -7.622 1.00 63.44 89 ASP A N 1
ATOM 696 C CA . ASP A 1 89 ? 19.522 -0.251 -8.487 1.00 63.44 89 ASP A CA 1
ATOM 697 C C . ASP A 1 89 ? 19.633 1.190 -7.941 1.00 63.44 89 ASP A C 1
ATOM 699 O O . ASP A 1 89 ? 18.821 2.054 -8.279 1.00 63.44 89 ASP A O 1
ATOM 703 N N . ASP A 1 90 ? 20.665 1.506 -7.146 1.00 64.12 90 ASP A N 1
ATOM 704 C CA . ASP A 1 90 ? 20.953 2.878 -6.663 1.00 64.12 90 ASP A CA 1
ATOM 705 C C . ASP A 1 90 ? 20.910 3.930 -7.793 1.00 64.12 90 ASP A C 1
ATOM 707 O O . ASP A 1 90 ? 20.497 5.076 -7.602 1.00 64.12 90 ASP A O 1
ATOM 711 N N . THR A 1 91 ? 21.268 3.509 -9.010 1.00 61.84 91 THR A N 1
ATOM 712 C CA . THR A 1 91 ? 21.231 4.325 -10.234 1.00 61.84 91 THR A CA 1
ATOM 713 C C . THR A 1 91 ? 19.806 4.721 -10.646 1.00 61.84 91 THR A C 1
ATOM 715 O O . THR A 1 91 ? 19.585 5.840 -11.105 1.00 61.84 91 THR A O 1
ATOM 718 N N . TYR A 1 92 ? 18.814 3.849 -10.452 1.00 64.56 92 TYR A N 1
ATOM 719 C CA . TYR A 1 92 ? 17.416 4.130 -10.796 1.00 64.56 92 TYR A CA 1
ATOM 720 C C . TYR A 1 92 ? 16.759 5.048 -9.771 1.00 64.56 92 TYR A C 1
ATOM 722 O O . TYR A 1 92 ? 15.944 5.895 -10.137 1.00 64.56 92 TYR A O 1
ATOM 730 N N . LEU A 1 93 ? 17.142 4.935 -8.498 1.00 70.94 93 LEU A N 1
ATOM 731 C CA . LEU A 1 93 ? 16.675 5.851 -7.461 1.00 70.94 93 LEU A CA 1
ATOM 732 C C . LEU A 1 93 ? 17.200 7.271 -7.655 1.00 70.94 93 LEU A C 1
ATOM 734 O O . LEU A 1 93 ? 16.445 8.225 -7.458 1.00 70.94 93 LEU A O 1
ATOM 738 N N . ASP A 1 94 ? 18.464 7.428 -8.047 1.00 68.19 94 ASP A N 1
ATOM 739 C CA . ASP A 1 94 ? 19.043 8.747 -8.321 1.00 68.19 94 ASP A CA 1
ATOM 740 C C . ASP A 1 94 ? 18.366 9.413 -9.536 1.00 68.19 94 ASP A C 1
ATOM 742 O O . ASP A 1 94 ? 18.063 10.608 -9.521 1.00 68.19 94 ASP A O 1
ATOM 746 N N . MET A 1 95 ? 17.989 8.600 -10.531 1.00 67.00 95 MET A N 1
ATOM 747 C CA . MET A 1 95 ? 17.226 9.031 -11.705 1.00 67.00 95 MET A CA 1
ATOM 748 C C . MET A 1 95 ? 15.773 9.415 -11.362 1.00 67.00 95 MET A C 1
ATOM 750 O O . MET A 1 95 ? 15.259 10.412 -11.869 1.00 67.00 95 MET A O 1
ATOM 754 N N . LEU A 1 96 ? 15.112 8.670 -10.465 1.00 75.94 96 LEU A N 1
ATOM 755 C CA . LEU A 1 96 ? 13.741 8.950 -10.011 1.00 75.94 96 LEU A CA 1
ATOM 756 C C . LEU A 1 96 ? 13.664 10.161 -9.065 1.00 75.94 96 LEU A C 1
ATOM 758 O O . LEU A 1 96 ? 12.648 10.853 -9.018 1.00 75.94 96 LEU A O 1
ATOM 762 N N . SER A 1 97 ? 14.740 10.427 -8.319 1.00 75.81 97 SER A N 1
ATOM 763 C CA . SER A 1 97 ? 14.866 11.580 -7.417 1.00 75.81 97 SER A CA 1
ATOM 764 C C . SER A 1 97 ? 15.314 12.867 -8.123 1.00 75.81 97 SER A C 1
ATOM 766 O O . SER A 1 97 ? 15.515 13.893 -7.473 1.00 75.81 97 SER A O 1
ATOM 768 N N . GLY A 1 98 ? 15.388 12.847 -9.458 1.00 56.72 98 GLY A N 1
ATOM 769 C CA . GLY A 1 98 ? 15.520 14.048 -10.277 1.00 56.72 98 GLY A CA 1
ATOM 770 C C . GLY A 1 98 ? 16.913 14.673 -10.273 1.00 56.72 98 GLY A C 1
ATOM 771 O O . GLY A 1 98 ? 17.047 15.820 -10.702 1.00 56.72 98 GLY A O 1
ATOM 772 N N . LYS A 1 99 ? 17.956 13.954 -9.828 1.00 66.56 99 LYS A N 1
ATOM 773 C CA . LYS A 1 99 ? 19.329 14.383 -10.108 1.00 66.56 99 LYS A CA 1
ATOM 774 C C . LYS A 1 99 ? 19.666 13.989 -11.548 1.00 66.56 99 LYS A C 1
ATOM 776 O O . LYS A 1 99 ? 19.576 12.811 -11.889 1.00 66.56 99 LYS A O 1
ATOM 781 N N . PRO A 1 100 ? 20.030 14.940 -12.428 1.00 50.22 100 PRO A N 1
ATOM 782 C CA . PRO A 1 100 ? 20.557 14.565 -13.728 1.00 50.22 100 PRO A CA 1
ATOM 783 C C . PRO A 1 100 ? 21.835 13.761 -13.488 1.00 50.22 100 PRO A C 1
ATOM 785 O O . PRO A 1 100 ? 22.725 14.224 -12.774 1.00 50.22 100 PRO A O 1
ATOM 788 N N . ALA A 1 101 ? 21.912 12.563 -14.070 1.00 58.03 101 ALA A N 1
ATOM 789 C CA . ALA A 1 101 ? 23.132 11.773 -14.111 1.00 58.03 101 ALA A CA 1
ATOM 790 C C . ALA A 1 101 ? 24.221 12.609 -14.796 1.00 58.03 101 ALA A C 1
ATOM 792 O O . ALA A 1 101 ? 24.301 12.684 -16.024 1.00 58.03 101 ALA A O 1
ATOM 793 N N . VAL A 1 102 ? 25.036 13.298 -14.000 1.00 52.34 102 VAL A N 1
ATOM 794 C CA . VAL A 1 102 ? 26.223 13.960 -14.511 1.00 52.34 102 VAL A CA 1
ATOM 795 C C . VAL A 1 102 ? 27.274 12.872 -14.717 1.00 52.34 102 VAL A C 1
ATOM 797 O O . VAL A 1 102 ? 27.838 12.324 -13.778 1.00 52.34 102 VAL A O 1
ATOM 800 N N . GLY A 1 103 ? 27.505 12.538 -15.985 1.00 52.19 103 GLY A N 1
ATOM 801 C CA . GLY A 1 103 ? 28.797 12.026 -16.428 1.00 52.19 103 GLY A CA 1
ATOM 802 C C . GLY A 1 103 ? 29.034 10.523 -16.300 1.00 52.19 103 GLY A C 1
ATOM 803 O O . GLY A 1 103 ? 30.030 10.109 -15.719 1.00 52.19 103 GLY A O 1
ATOM 804 N N . GLY A 1 104 ? 28.205 9.711 -16.953 1.00 57.28 104 GLY A N 1
ATOM 805 C CA . GLY A 1 104 ? 28.621 8.394 -17.436 1.00 57.28 104 GLY A CA 1
ATOM 806 C C . GLY A 1 104 ? 28.994 8.463 -18.919 1.00 57.28 104 GLY A C 1
ATOM 807 O O . GLY A 1 104 ? 28.120 8.328 -19.765 1.00 57.28 104 GLY A O 1
ATOM 808 N N . GLY A 1 105 ? 30.280 8.663 -19.231 1.00 53.47 105 GLY A N 1
ATOM 809 C CA . GLY A 1 105 ? 30.850 8.382 -20.558 1.00 53.47 105 GLY A CA 1
ATOM 810 C C . GLY A 1 105 ? 31.027 9.572 -21.511 1.00 53.47 105 GLY A C 1
ATOM 811 O O . GLY A 1 105 ? 30.180 9.817 -22.358 1.00 53.47 105 GLY A O 1
ATOM 812 N N . ALA A 1 106 ? 32.168 10.259 -21.398 1.00 41.72 106 ALA A N 1
ATOM 813 C CA . ALA A 1 106 ? 33.005 10.779 -22.494 1.00 41.72 106 ALA A CA 1
ATOM 814 C C . ALA A 1 106 ? 34.038 11.746 -21.891 1.00 41.72 106 ALA A C 1
ATOM 816 O O . ALA A 1 106 ? 33.790 12.942 -21.757 1.00 41.72 106 ALA A O 1
ATOM 817 N N . GLN A 1 107 ? 35.206 11.232 -21.504 1.00 44.66 107 GLN A N 1
ATOM 818 C CA . GLN A 1 107 ? 36.377 12.086 -21.302 1.00 44.66 107 GLN A CA 1
ATOM 819 C C . GLN A 1 107 ? 36.794 12.657 -22.667 1.00 44.66 107 GLN A C 1
ATOM 821 O O . GLN A 1 107 ? 37.081 11.868 -23.571 1.00 44.66 107 GLN A O 1
ATOM 826 N N . PRO A 1 108 ? 36.896 13.985 -22.846 1.00 45.38 108 PRO A N 1
ATOM 827 C CA . PRO A 1 108 ? 37.672 14.532 -23.944 1.00 45.38 108 PRO A CA 1
ATOM 828 C C . PRO A 1 108 ? 39.139 14.205 -23.659 1.00 45.38 108 PRO A C 1
ATOM 830 O O . PRO A 1 108 ? 39.70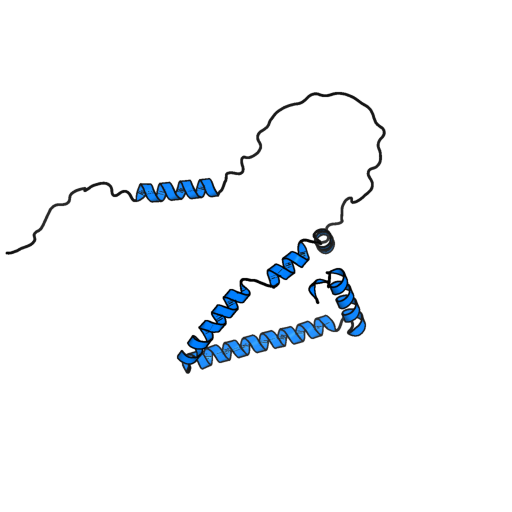3 14.648 -22.658 1.00 45.38 108 PRO A O 1
ATOM 833 N N . GLN A 1 109 ? 39.757 13.401 -24.520 1.00 46.69 109 GLN A N 1
ATOM 834 C CA . GLN A 1 109 ? 41.203 13.222 -24.525 1.00 46.69 109 GLN A CA 1
ATOM 835 C C . GLN A 1 109 ? 41.861 14.587 -24.779 1.00 46.69 109 GLN A C 1
ATOM 837 O O . GLN A 1 109 ? 41.765 15.134 -25.876 1.00 46.69 109 GLN A O 1
ATOM 842 N N . GLN A 1 110 ? 42.527 15.137 -23.764 1.00 48.97 110 GLN A N 1
ATOM 843 C CA . GLN A 1 110 ? 43.496 16.220 -23.933 1.00 48.97 110 GLN A CA 1
ATOM 844 C C . GLN A 1 110 ? 44.890 15.609 -24.162 1.00 48.97 110 GLN A C 1
ATOM 846 O O . GLN A 1 110 ? 45.262 14.671 -23.451 1.00 48.97 110 GLN A O 1
ATOM 851 N N . PRO A 1 111 ? 45.660 16.088 -25.158 1.00 48.12 111 PRO A N 1
ATOM 852 C CA . PRO A 1 111 ? 46.976 15.544 -25.470 1.00 48.12 111 PRO A CA 1
ATOM 853 C C . PRO A 1 111 ? 47.999 15.870 -24.370 1.00 48.12 111 PRO A C 1
ATOM 855 O O . PRO A 1 111 ? 47.975 16.936 -23.760 1.00 48.12 111 PRO A O 1
ATOM 858 N N . ALA A 1 112 ? 48.891 14.909 -24.129 1.00 49.88 112 ALA A N 1
ATOM 859 C CA . ALA A 1 112 ? 49.863 14.879 -23.042 1.00 49.88 112 ALA A CA 1
ATOM 860 C C . ALA A 1 112 ? 50.935 15.980 -23.108 1.00 49.88 112 ALA A C 1
ATOM 862 O O . ALA A 1 112 ? 51.469 16.249 -24.184 1.00 49.88 112 ALA A O 1
ATOM 863 N N . GLN A 1 113 ? 51.360 16.477 -21.937 1.00 47.62 113 GLN A N 1
ATOM 864 C CA . GLN A 1 113 ? 52.723 16.976 -21.698 1.00 47.62 113 GLN A CA 1
ATOM 865 C C . GLN A 1 113 ? 53.227 16.597 -20.281 1.00 47.62 113 GLN A C 1
ATOM 867 O O . GLN A 1 113 ? 52.401 16.409 -19.387 1.00 47.62 113 GLN A O 1
ATOM 872 N N . PRO A 1 114 ? 54.553 16.413 -20.079 1.00 53.53 114 PRO A N 1
ATOM 873 C CA . PRO A 1 114 ? 55.119 15.603 -18.992 1.00 53.53 114 PRO A CA 1
ATOM 874 C C . PRO A 1 114 ? 55.770 16.399 -17.838 1.00 53.53 114 PRO A C 1
ATOM 876 O O . PRO A 1 114 ? 56.017 17.595 -17.959 1.00 53.53 114 PRO A O 1
ATOM 879 N N . THR A 1 115 ? 56.178 15.650 -16.791 1.00 46.12 115 THR A N 1
ATOM 880 C CA . THR A 1 115 ? 57.081 15.985 -15.648 1.00 46.12 115 THR A CA 1
ATOM 881 C C . THR A 1 115 ? 56.519 16.954 -14.586 1.00 46.12 115 THR A C 1
ATOM 883 O O . THR A 1 115 ? 55.824 17.892 -14.925 1.00 46.12 115 THR A O 1
ATOM 886 N N . ALA A 1 116 ? 56.727 16.822 -13.268 1.00 40.72 116 ALA A N 1
ATOM 887 C CA . ALA A 1 116 ? 57.674 16.063 -12.447 1.00 40.72 116 ALA A CA 1
ATOM 888 C C . ALA A 1 116 ? 57.073 15.747 -11.049 1.00 40.72 116 ALA A C 1
ATOM 890 O O . ALA A 1 116 ? 56.124 16.386 -10.603 1.00 40.72 116 ALA A O 1
ATOM 891 N N . GLN A 1 117 ? 57.650 14.759 -10.359 1.00 52.59 117 GLN A N 1
ATOM 892 C CA . GLN A 1 117 ? 57.365 14.375 -8.969 1.00 52.59 117 GLN A CA 1
ATOM 893 C C . GLN A 1 117 ? 57.812 15.451 -7.957 1.00 52.59 117 GLN A C 1
ATOM 895 O O . GLN A 1 117 ? 58.950 15.900 -8.044 1.00 52.59 117 GLN A O 1
ATOM 900 N N . ALA A 1 118 ? 56.974 15.764 -6.955 1.00 42.25 118 ALA A N 1
ATOM 901 C CA . ALA A 1 118 ? 57.362 16.090 -5.566 1.00 42.25 118 ALA A CA 1
ATOM 902 C C . ALA A 1 118 ? 56.116 16.248 -4.656 1.00 42.25 118 ALA A C 1
ATOM 904 O O . ALA A 1 118 ? 55.175 16.954 -5.004 1.00 42.25 118 ALA A O 1
ATOM 905 N N . GLN A 1 119 ? 56.117 15.570 -3.499 1.00 53.53 119 GLN A N 1
ATOM 906 C CA . GLN A 1 119 ? 55.092 15.618 -2.435 1.00 53.53 119 GLN A CA 1
ATOM 907 C C . GLN A 1 119 ? 54.918 17.032 -1.843 1.00 53.53 119 GLN A C 1
ATOM 909 O O . GLN A 1 119 ? 55.846 17.839 -1.924 1.00 53.53 119 GLN A O 1
ATOM 914 N N . PRO A 1 120 ? 53.802 17.304 -1.133 1.00 48.47 120 PRO A N 1
ATOM 915 C CA . PRO A 1 120 ? 53.954 17.384 0.323 1.00 48.47 120 PRO A CA 1
ATOM 916 C C . PRO A 1 120 ? 52.761 16.904 1.178 1.00 48.47 120 PRO A C 1
ATOM 918 O O . PRO A 1 120 ? 51.592 17.099 0.868 1.00 48.47 120 PRO A O 1
ATOM 921 N N . GLN A 1 121 ? 53.165 16.361 2.328 1.00 45.41 121 GLN A N 1
ATOM 922 C CA . GLN A 1 121 ? 52.591 16.525 3.667 1.00 45.41 121 GLN A CA 1
ATOM 923 C C . GLN A 1 121 ? 51.223 15.922 4.006 1.00 45.41 121 GLN A C 1
ATOM 925 O O . GLN A 1 121 ? 50.152 16.464 3.755 1.00 45.41 121 GLN A O 1
ATOM 930 N N . ALA A 1 122 ? 51.352 14.835 4.773 1.00 52.72 122 ALA A N 1
ATOM 931 C CA . ALA A 1 122 ? 50.527 14.464 5.910 1.00 52.72 122 ALA A CA 1
ATOM 932 C C . ALA A 1 122 ? 49.885 15.673 6.617 1.00 52.72 122 ALA A C 1
ATOM 934 O O . ALA A 1 122 ? 50.517 16.366 7.413 1.00 52.72 122 ALA A O 1
ATOM 935 N N . GLY A 1 123 ? 48.603 15.882 6.345 1.00 42.97 123 GLY A N 1
ATOM 936 C CA . GLY A 1 123 ? 47.678 16.558 7.238 1.00 42.97 123 GLY A CA 1
ATOM 937 C C . GLY A 1 123 ? 46.693 15.506 7.712 1.00 42.97 123 GLY A C 1
ATOM 938 O O . GLY A 1 123 ? 45.954 14.967 6.897 1.00 42.97 123 GLY A O 1
ATOM 939 N N . HIS A 1 124 ? 46.736 15.173 8.998 1.00 59.09 124 HIS A N 1
ATOM 940 C CA . HIS A 1 124 ? 45.790 14.279 9.656 1.00 59.09 124 HIS A CA 1
ATOM 941 C C . HIS A 1 124 ? 44.392 14.920 9.602 1.00 59.09 124 HIS A C 1
ATOM 943 O O . HIS A 1 124 ? 44.214 15.958 10.242 1.00 59.09 124 HIS A O 1
ATOM 949 N N . PRO A 1 125 ? 43.388 14.369 8.892 1.00 46.84 125 PRO A N 1
ATOM 950 C CA . PRO A 1 125 ? 42.039 14.898 8.953 1.00 46.84 125 PRO A CA 1
ATOM 951 C C . PRO A 1 125 ? 41.153 13.890 9.683 1.00 46.84 125 PRO A C 1
ATOM 953 O O . PRO A 1 125 ? 40.765 12.868 9.126 1.00 46.84 125 PRO A O 1
ATOM 956 N N . GLY A 1 126 ? 40.845 14.210 10.939 1.00 60.91 126 GLY A N 1
ATOM 957 C CA . GLY A 1 126 ? 39.715 13.643 11.667 1.00 60.91 126 GLY A CA 1
ATOM 958 C C . GLY A 1 126 ? 39.841 1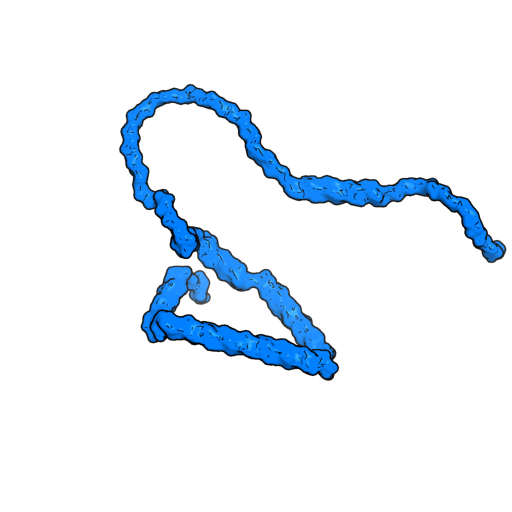2.158 11.980 1.00 60.91 126 GLY A C 1
ATOM 959 O O . GLY A 1 126 ? 39.288 11.315 11.276 1.00 60.91 126 GLY A O 1
ATOM 960 N N . GLU A 1 127 ? 40.472 11.845 13.114 1.00 49.47 127 GLU A N 1
ATOM 961 C CA . GLU A 1 127 ? 40.074 10.656 13.863 1.00 49.47 127 GLU A CA 1
ATOM 962 C C . GLU A 1 127 ? 38.557 10.725 14.051 1.00 49.47 127 GLU A C 1
ATOM 964 O O . GLU A 1 127 ? 38.039 11.586 14.765 1.00 49.47 127 GLU A O 1
ATOM 969 N N . TRP A 1 128 ? 37.833 9.832 13.376 1.00 57.25 128 TRP A N 1
ATOM 970 C CA . TRP A 1 128 ? 36.471 9.499 13.749 1.00 57.25 128 TRP A CA 1
ATOM 971 C C . TRP A 1 128 ? 36.522 9.066 15.207 1.00 57.25 128 TRP A C 1
ATOM 973 O O . TRP A 1 128 ? 36.942 7.950 15.518 1.00 57.25 128 TRP A O 1
ATOM 983 N N . GLN A 1 129 ? 36.172 9.988 16.104 1.00 62.00 129 GLN A N 1
ATOM 984 C CA . GLN A 1 129 ? 36.153 9.744 17.532 1.00 62.00 129 GLN A CA 1
ATOM 985 C C . GLN A 1 129 ? 35.173 8.599 17.764 1.00 62.00 129 GLN A C 1
ATOM 987 O O . GLN A 1 129 ? 33.960 8.779 17.672 1.00 62.00 129 GLN A O 1
ATOM 992 N N . ASN A 1 130 ? 35.716 7.405 17.996 1.00 68.44 130 ASN A N 1
ATOM 993 C CA . ASN A 1 130 ? 34.939 6.183 18.087 1.00 68.44 130 ASN A CA 1
ATOM 994 C C . ASN A 1 130 ? 33.882 6.357 19.199 1.00 68.44 130 ASN A C 1
ATOM 996 O O . ASN A 1 130 ? 34.258 6.469 20.372 1.00 68.44 130 ASN A O 1
ATOM 1000 N N . PRO A 1 131 ? 32.575 6.414 18.879 1.00 62.66 131 PRO A N 1
ATOM 1001 C CA . PRO A 1 131 ? 31.530 6.694 19.868 1.00 62.66 131 PRO A CA 1
ATOM 1002 C C . PRO A 1 131 ? 31.456 5.596 20.938 1.00 62.66 131 PRO A C 1
ATOM 1004 O O . PRO A 1 131 ? 31.003 5.830 22.056 1.00 62.66 131 PRO A O 1
ATOM 1007 N N . VAL A 1 132 ? 31.988 4.411 20.626 1.00 67.06 132 VAL A N 1
ATOM 1008 C CA . VAL A 1 132 ? 32.085 3.277 21.547 1.00 67.06 132 VAL A CA 1
ATOM 1009 C C . VAL A 1 132 ? 33.127 3.526 22.648 1.00 67.06 132 VAL A C 1
ATOM 1011 O O . VAL A 1 132 ? 32.915 3.124 23.790 1.00 67.06 132 VAL A O 1
ATOM 1014 N N . ALA A 1 133 ? 34.212 4.254 22.352 1.00 67.56 133 ALA A N 1
ATOM 1015 C CA . ALA A 1 133 ? 35.217 4.627 23.353 1.00 67.56 133 ALA A CA 1
ATOM 1016 C C . ALA A 1 133 ? 34.677 5.680 24.339 1.00 67.56 133 ALA A C 1
ATOM 1018 O O . ALA A 1 133 ? 34.980 5.637 25.531 1.00 67.56 133 ALA A O 1
ATOM 1019 N N . GLN A 1 134 ? 33.819 6.586 23.860 1.00 67.12 134 GLN A N 1
ATOM 1020 C CA . GLN A 1 134 ? 33.154 7.593 24.694 1.00 67.12 134 GLN A CA 1
ATOM 1021 C C . GLN A 1 134 ? 32.113 6.952 25.626 1.00 67.12 134 GLN A C 1
ATOM 1023 O O . GLN A 1 134 ? 32.062 7.278 26.811 1.00 67.12 134 GLN A O 1
ATOM 1028 N N . ALA A 1 135 ? 31.350 5.971 25.129 1.00 71.88 135 ALA A N 1
ATOM 1029 C CA . ALA A 1 135 ? 30.389 5.217 25.936 1.00 71.88 135 ALA A CA 1
ATOM 1030 C C . ALA A 1 135 ? 31.066 4.400 27.056 1.00 71.88 135 ALA A C 1
ATOM 1032 O O . ALA A 1 135 ? 30.580 4.373 28.187 1.00 71.88 135 ALA A O 1
ATOM 1033 N N . GLN A 1 136 ? 32.223 3.788 26.777 1.00 73.88 136 GLN A N 1
ATOM 1034 C CA . GLN A 1 136 ? 32.996 3.060 27.794 1.00 73.88 136 GLN A CA 1
ATOM 1035 C C . GLN A 1 136 ? 33.594 3.993 28.857 1.00 73.88 136 GLN A C 1
ATOM 1037 O O . GLN A 1 136 ? 33.584 3.657 30.043 1.00 73.88 136 GLN A O 1
ATOM 1042 N N . ALA A 1 137 ? 34.050 5.190 28.471 1.00 71.69 137 ALA A N 1
ATOM 1043 C CA . ALA A 1 137 ? 34.536 6.186 29.426 1.00 71.69 137 ALA A CA 1
ATOM 1044 C C . ALA A 1 137 ? 33.430 6.654 30.394 1.00 71.69 137 ALA A C 1
ATOM 1046 O O . ALA A 1 137 ? 33.684 6.835 31.586 1.00 71.69 137 ALA A O 1
ATOM 1047 N N . GLN A 1 138 ? 32.190 6.781 29.908 1.00 72.31 138 GLN A N 1
ATOM 1048 C CA . GLN A 1 138 ? 31.034 7.164 30.725 1.00 72.31 138 GLN A CA 1
ATOM 1049 C C . GLN A 1 138 ? 30.590 6.054 31.686 1.00 72.31 138 GLN A C 1
ATOM 1051 O O . GLN A 1 138 ? 30.240 6.330 32.834 1.00 72.31 138 GLN A O 1
ATOM 1056 N N . GLN A 1 139 ? 30.674 4.791 31.262 1.00 72.25 139 GLN A N 1
ATOM 1057 C CA . GLN A 1 139 ? 30.368 3.652 32.127 1.00 72.25 139 GLN A CA 1
ATOM 1058 C C . GLN A 1 139 ? 31.392 3.494 33.261 1.00 72.25 139 GLN A C 1
ATOM 1060 O O . GLN A 1 139 ? 31.007 3.238 34.403 1.00 72.25 139 GLN A O 1
ATOM 1065 N N . ASN A 1 140 ? 32.681 3.717 32.983 1.00 73.88 140 ASN A N 1
ATOM 1066 C CA . ASN A 1 140 ? 33.716 3.675 34.020 1.00 73.88 140 ASN A CA 1
ATOM 1067 C C . ASN A 1 140 ? 33.573 4.810 35.049 1.00 73.88 140 ASN A C 1
ATOM 1069 O O . ASN A 1 140 ? 33.811 4.580 36.234 1.00 73.88 140 ASN A O 1
ATOM 1073 N N . GLN A 1 141 ? 33.124 6.003 34.643 1.00 66.88 141 GLN A N 1
ATOM 1074 C CA . GLN A 1 141 ? 32.817 7.089 35.588 1.00 66.88 141 GLN A CA 1
ATOM 1075 C C . GLN A 1 141 ? 31.601 6.769 36.469 1.00 66.88 141 GLN A C 1
ATOM 1077 O O . GLN A 1 141 ? 31.629 7.028 37.672 1.00 66.88 141 GLN A O 1
ATOM 1082 N N . ALA A 1 142 ? 30.561 6.143 35.908 1.00 65.19 142 ALA A N 1
ATOM 1083 C CA . ALA A 1 142 ? 29.394 5.713 36.679 1.00 65.19 142 ALA A CA 1
ATOM 1084 C C . ALA A 1 142 ? 29.727 4.608 37.701 1.00 65.19 142 ALA A C 1
ATOM 1086 O O . ALA A 1 142 ? 29.124 4.571 38.775 1.00 65.19 142 ALA A O 1
ATOM 1087 N N . ALA A 1 143 ? 30.695 3.738 37.391 1.00 63.25 143 ALA A N 1
ATOM 1088 C CA . ALA A 1 143 ? 31.175 2.701 38.304 1.00 63.25 143 ALA A CA 1
ATOM 1089 C C . ALA A 1 143 ? 32.083 3.263 39.415 1.00 63.25 143 ALA A C 1
ATOM 1091 O O . ALA A 1 143 ? 32.007 2.811 40.556 1.00 63.25 143 ALA A O 1
ATOM 1092 N N . GLN A 1 144 ? 32.899 4.281 39.119 1.00 60.81 144 GLN A N 1
ATOM 1093 C CA . GLN A 1 144 ? 33.763 4.917 40.119 1.00 60.81 144 GLN A CA 1
ATOM 1094 C C . GLN A 1 144 ? 32.969 5.754 41.136 1.00 60.81 144 GLN A C 1
ATOM 1096 O O . GLN A 1 144 ? 33.332 5.800 42.308 1.00 60.81 144 GLN A O 1
ATOM 1101 N N . ASN A 1 145 ? 31.836 6.336 40.728 1.00 61.72 145 ASN A N 1
ATOM 1102 C CA . ASN A 1 145 ? 30.953 7.095 41.622 1.00 61.72 145 ASN A CA 1
ATOM 1103 C C . ASN A 1 145 ? 30.062 6.211 42.526 1.00 61.72 145 ASN A C 1
ATOM 1105 O O . ASN A 1 145 ? 29.277 6.733 43.313 1.00 61.72 145 ASN A O 1
ATOM 1109 N N . GLN A 1 146 ? 30.159 4.880 42.401 1.00 60.19 146 GLN A N 1
ATOM 1110 C CA . GLN A 1 146 ? 29.426 3.895 43.209 1.00 60.19 146 GLN A CA 1
ATOM 1111 C C . GLN A 1 146 ? 30.316 3.140 44.203 1.00 60.19 146 GLN A C 1
ATOM 1113 O O . GLN A 1 146 ? 29.828 2.253 44.903 1.00 60.19 146 GLN A O 1
ATOM 1118 N N . GLN A 1 147 ? 31.602 3.489 44.326 1.00 54.06 147 GLN A N 1
ATOM 1119 C CA . GLN A 1 147 ? 32.374 3.027 45.476 1.00 54.06 147 GLN A CA 1
ATOM 1120 C C . GLN A 1 147 ? 31.886 3.764 46.727 1.00 54.06 147 GLN A C 1
ATOM 1122 O O . GLN A 1 147 ? 31.952 4.995 46.769 1.00 54.06 147 GLN A O 1
ATOM 1127 N N . PRO A 1 148 ? 31.378 3.041 47.743 1.00 53.50 148 PRO A N 1
ATOM 1128 C CA . PRO A 1 148 ? 30.905 3.666 48.958 1.00 53.50 148 PRO A CA 1
ATOM 1129 C C . PRO A 1 148 ? 32.122 4.262 49.660 1.00 53.50 148 PRO A C 1
ATOM 1131 O O . PRO A 1 148 ? 32.972 3.543 50.190 1.00 53.50 148 PRO A O 1
ATOM 1134 N N . GLY A 1 149 ? 32.218 5.592 49.627 1.00 49.56 149 GLY A N 1
ATOM 1135 C CA . GLY A 1 149 ? 33.064 6.338 50.543 1.00 49.56 149 GLY A CA 1
ATOM 1136 C C . GLY A 1 149 ? 32.777 5.831 51.949 1.00 49.56 149 GLY A C 1
ATOM 1137 O O . GLY A 1 149 ? 31.627 5.809 52.390 1.00 49.56 149 GLY A O 1
ATOM 1138 N N . GLY A 1 150 ? 33.823 5.315 52.587 1.00 51.38 150 GLY A N 1
ATOM 1139 C CA . GLY A 1 150 ? 33.729 4.634 53.861 1.00 51.38 150 GLY A CA 1
ATOM 1140 C C . GLY A 1 150 ? 32.980 5.448 54.909 1.00 51.38 150 GLY A C 1
ATOM 1141 O O . GLY A 1 150 ? 33.202 6.646 55.057 1.00 51.38 150 GLY A O 1
ATOM 1142 N N . VAL A 1 151 ? 32.116 4.742 55.642 1.00 56.19 151 VAL A N 1
ATOM 1143 C CA . VAL A 1 151 ? 31.890 4.869 57.090 1.00 56.19 151 VAL A CA 1
ATOM 1144 C C . VAL A 1 151 ? 32.239 6.236 57.695 1.00 56.19 151 VAL A C 1
ATOM 1146 O O . VAL A 1 151 ? 33.133 6.371 58.531 1.00 56.19 151 VAL A O 1
ATOM 1149 N N . ALA A 1 152 ? 31.474 7.260 57.322 1.00 47.81 152 ALA A N 1
ATOM 1150 C CA . ALA A 1 152 ? 31.323 8.449 58.142 1.00 47.81 152 ALA A CA 1
ATOM 1151 C C . ALA A 1 152 ? 30.198 8.184 59.148 1.00 47.81 152 ALA A C 1
ATOM 1153 O O . ALA A 1 152 ? 29.019 8.156 58.807 1.00 47.81 152 ALA A O 1
ATOM 1154 N N . LYS A 1 153 ? 30.633 7.930 60.385 1.00 56.06 153 LYS A N 1
ATOM 1155 C CA . LYS A 1 153 ? 29.903 8.027 61.653 1.00 56.06 153 LYS A CA 1
ATOM 1156 C C . LYS A 1 153 ? 28.580 8.792 61.565 1.00 56.06 153 LYS A C 1
ATOM 1158 O O . LYS A 1 153 ? 28.567 9.959 61.181 1.00 56.06 153 LYS A O 1
ATOM 1163 N N . SER A 1 154 ? 27.543 8.237 62.178 1.00 56.41 154 SER A N 1
ATOM 1164 C CA . SER A 1 154 ? 26.780 9.023 63.147 1.00 56.41 154 SER A CA 1
ATOM 1165 C C . SER A 1 154 ? 26.377 8.152 64.337 1.00 56.41 154 SER A C 1
ATOM 1167 O O . SER A 1 154 ? 26.057 6.982 64.132 1.00 56.41 154 SER A O 1
ATOM 1169 N N . PRO A 1 155 ? 26.490 8.683 65.567 1.00 61.03 155 PRO A N 1
ATOM 1170 C CA . PRO A 1 155 ? 26.190 7.983 66.807 1.00 61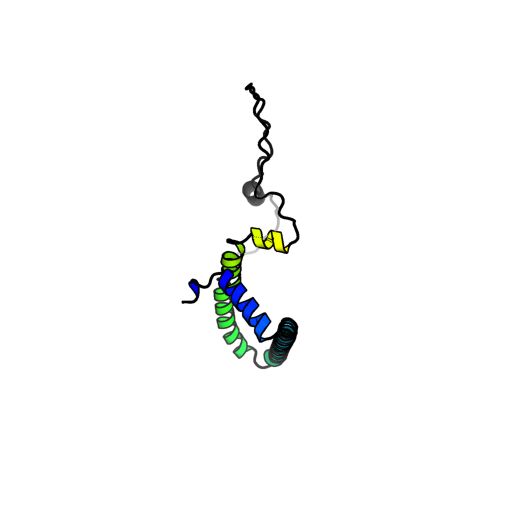.03 155 PRO A CA 1
ATOM 1171 C C . PRO A 1 155 ? 24.693 8.111 67.113 1.00 61.03 155 PRO A C 1
ATOM 1173 O O . PRO A 1 155 ? 23.997 8.879 66.451 1.00 61.03 155 PRO A O 1
ATOM 1176 N N . TRP A 1 156 ? 24.275 7.447 68.186 1.00 45.84 156 TRP A N 1
ATOM 1177 C CA . TRP A 1 156 ? 23.032 7.653 68.934 1.00 45.84 156 TRP A CA 1
ATOM 1178 C C . TRP A 1 156 ? 21.888 6.674 68.652 1.00 45.84 156 TRP A C 1
ATOM 1180 O O . TRP A 1 156 ? 21.271 6.684 67.592 1.00 45.84 156 TRP A O 1
ATOM 1190 N N . LEU A 1 157 ? 21.598 5.969 69.750 1.00 57.53 157 LEU A N 1
ATOM 1191 C CA . LEU A 1 157 ? 20.343 5.389 70.214 1.00 57.53 157 LEU A CA 1
ATOM 1192 C C . LEU A 1 157 ? 19.956 4.042 69.597 1.00 57.53 157 LEU A C 1
ATOM 1194 O O . LEU A 1 157 ? 19.489 3.979 68.468 1.00 57.53 157 LEU A O 1
ATOM 1198 N N . ASP A 1 158 ? 20.327 2.925 70.228 1.00 54.56 158 ASP A N 1
ATOM 1199 C CA . ASP A 1 158 ? 19.829 2.351 71.504 1.00 54.56 158 ASP A CA 1
ATOM 1200 C C . ASP A 1 158 ? 18.809 1.253 71.160 1.00 54.56 158 ASP A C 1
ATOM 1202 O O . ASP A 1 158 ? 17.658 1.536 70.836 1.00 54.56 158 ASP A O 1
ATOM 1206 N N . ASP A 1 159 ? 19.278 0.001 71.188 1.00 55.72 159 ASP A N 1
ATOM 1207 C CA . ASP A 1 159 ? 18.439 -1.198 71.199 1.00 55.72 159 ASP A CA 1
ATOM 1208 C C . ASP A 1 159 ? 18.414 -1.698 72.649 1.00 55.72 159 ASP A C 1
ATOM 1210 O O . ASP A 1 159 ? 19.422 -2.132 73.216 1.00 55.72 159 ASP A O 1
ATOM 1214 N N . ASP A 1 160 ? 17.251 -1.502 73.253 1.00 57.25 160 ASP A N 1
ATOM 1215 C CA . ASP A 1 160 ? 16.829 -1.970 74.559 1.00 57.25 160 ASP A CA 1
ATOM 1216 C C . ASP A 1 160 ? 16.837 -3.512 74.632 1.00 57.25 160 ASP A C 1
ATOM 1218 O O . ASP A 1 160 ? 16.318 -4.194 73.754 1.00 57.25 160 ASP A O 1
ATOM 1222 N N . ILE A 1 161 ? 17.292 -4.028 75.779 1.00 47.28 161 ILE A N 1
ATOM 1223 C CA . ILE A 1 161 ? 16.718 -5.203 76.460 1.00 47.28 161 ILE A CA 1
ATOM 1224 C C . ILE A 1 161 ? 16.895 -6.568 75.755 1.00 47.28 161 ILE A C 1
ATOM 1226 O O . ILE A 1 161 ? 16.060 -7.007 74.966 1.00 47.28 161 ILE A O 1
ATOM 1230 N N . LEU A 1 162 ? 17.916 -7.317 76.196 1.00 45.09 162 LEU A N 1
ATOM 1231 C CA . LEU A 1 162 ? 17.765 -8.568 76.973 1.00 45.09 162 LEU A CA 1
ATOM 1232 C C . LEU A 1 162 ? 19.102 -9.010 77.588 1.00 45.09 162 LEU A C 1
ATOM 1234 O O . LEU A 1 162 ? 20.110 -9.078 76.852 1.00 45.09 162 LEU A O 1
#

Mean predicted aligned error: 21.19 Å

Sequence (162 aa):
MFSNVGWGEILVLFLVGLVIVGPERLPKLVQDARAMLLAARTAINDARENLSGEFGEDFDDLRKPLQELNELRRLNPKTAITRTLFDGDDTYLDMLSGKPAVGGGAQPQQPAQPTAQAQPQAGHPGEWQNPVAQAQAQQNQAAQNQQPGGVAKSPWLDDDIL

Radius of gyration: 33.07 Å; Cα contacts (8 Å, |Δi|>4): 13; chains: 1; bounding box: 74×38×102 Å

Secondary structure (DSSP, 8-state):
-GGG--HHHHHHHHHHHHHHH-TTHHHHHHHHHHHHHHHHHHHHHHHHHHHHTT-HHHHHHHHHHHHHHHHHHHS-HHHHHHHHHHTT-HHHHHHHTT-----SS----PPP------------------HHHHHHHHHHHHHHTTS---------------

InterPro domains:
  IPR003369 Sec-independent protein translocase protein TatA/B/E [PF02416] (4-49)
  IPR018448 Sec-independent protein translocase protein TatB [MF_00237] (2-143)
  IPR018448 Sec-independent protein translocase protein TatB [TIGR01410] (4-82)

Solvent-accessible surface area (backbone atoms only — not comparable to full-atom values): 10474 Å² total; per-residue (Å²): 128,70,88,75,64,48,69,69,53,53,52,50,51,49,52,52,48,33,66,76,65,30,72,80,44,54,62,53,52,51,50,52,54,48,51,52,52,52,51,51,52,49,52,51,50,55,48,47,60,63,42,52,78,77,46,53,70,72,50,53,68,52,43,55,60,52,48,54,51,50,58,5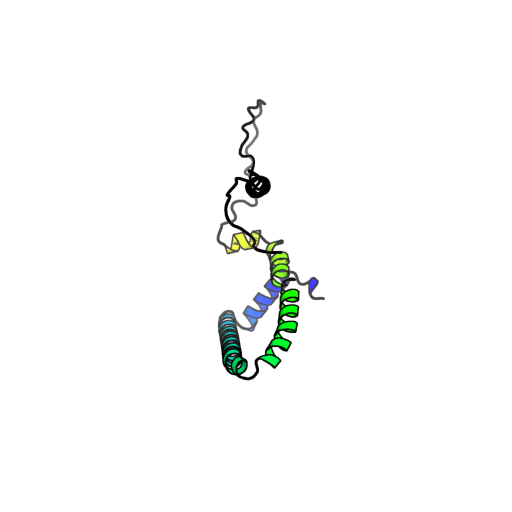7,50,68,69,33,64,66,58,53,46,51,47,71,58,50,78,79,37,62,71,57,53,43,54,73,71,68,49,78,85,81,79,88,85,78,82,81,86,73,85,88,86,84,89,82,92,78,88,85,79,95,71,91,78,74,83,77,75,56,67,67,61,56,53,51,55,53,51,53,52,60,56,61,75,64,58,78,77,73,88,76,82,80,86,87,84,85,86,80,87,134

Foldseek 3Di:
DCPPCAPVNVVVVVVVCCVVCNVVRVVVVVVVVVVVVVVVVVVVVVVCVVCCVPPVPVVVVVVVVVVVVVVVCVVPVVVVCCCSPCVVPVVVVCVVVPDPPPDDDDDDDDDDDDDDDDDDDDDDDDDPPPVVVVVVVVVVVVVVVPPPPDDDDDDDDDDDDD

pLDDT: mean 70.05, std 15.97, range [40.72, 97.12]